Protein AF-A0A2X2JUN4-F1 (afdb_monomer_lite)

Structure (mmCIF, N/CA/C/O backbone):
data_AF-A0A2X2JUN4-F1
#
_entry.id   AF-A0A2X2JUN4-F1
#
loop_
_atom_site.group_PDB
_atom_site.id
_atom_site.type_symbol
_atom_site.label_atom_id
_atom_site.label_alt_id
_atom_site.label_comp_id
_atom_site.label_asym_id
_atom_site.label_entity_id
_atom_site.label_seq_id
_atom_site.pdbx_PDB_ins_code
_atom_site.Cartn_x
_atom_site.Cartn_y
_atom_site.Cartn_z
_atom_site.occupancy
_atom_site.B_iso_or_equiv
_atom_site.auth_seq_id
_atom_site.auth_comp_id
_atom_site.auth_asym_id
_atom_site.auth_atom_id
_atom_site.pdbx_PDB_model_num
ATOM 1 N N . MET A 1 1 ? 1.777 14.430 14.401 1.00 67.44 1 MET A N 1
ATOM 2 C CA . MET A 1 1 ? 1.088 15.054 13.250 1.00 67.44 1 MET A CA 1
ATOM 3 C C . MET A 1 1 ? 1.905 14.994 11.966 1.00 67.44 1 MET A C 1
ATOM 5 O O . MET A 1 1 ? 1.371 14.495 10.990 1.00 67.44 1 MET A O 1
ATOM 9 N N . ILE A 1 2 ? 3.191 15.372 11.950 1.00 86.38 2 ILE A N 1
ATOM 10 C CA . ILE A 1 2 ? 4.003 15.301 10.715 1.00 86.38 2 ILE A CA 1
ATOM 11 C C . ILE A 1 2 ? 4.123 13.879 10.126 1.00 86.38 2 ILE A C 1
ATOM 13 O O . ILE A 1 2 ? 3.873 13.698 8.943 1.00 86.38 2 ILE A O 1
ATOM 17 N N . PHE A 1 3 ? 4.358 12.851 10.955 1.00 85.69 3 PHE A N 1
ATOM 18 C CA . PHE A 1 3 ? 4.406 11.451 10.497 1.00 85.69 3 PHE A CA 1
ATOM 19 C C . PHE A 1 3 ? 3.099 10.968 9.866 1.00 85.69 3 PHE A C 1
ATOM 21 O O . PHE A 1 3 ? 3.129 10.177 8.929 1.00 85.69 3 PHE A O 1
ATOM 28 N N . PHE A 1 4 ? 1.955 11.455 10.356 1.00 84.06 4 PHE A N 1
ATOM 29 C CA . PHE A 1 4 ? 0.654 11.119 9.784 1.00 84.06 4 PHE A CA 1
ATOM 30 C C . PHE A 1 4 ? 0.513 11.722 8.384 1.00 84.06 4 PHE A C 1
ATOM 32 O O . PHE A 1 4 ? 0.125 11.020 7.458 1.00 84.06 4 PHE A O 1
ATOM 39 N N . VAL A 1 5 ? 0.912 12.986 8.215 1.00 82.56 5 VAL A N 1
ATOM 40 C CA . VAL A 1 5 ? 0.877 13.677 6.919 1.00 82.56 5 VAL A CA 1
ATOM 41 C C . VAL A 1 5 ? 1.828 13.022 5.915 1.00 82.56 5 VAL A C 1
ATOM 43 O O . VAL A 1 5 ? 1.408 12.718 4.807 1.00 82.56 5 VAL A O 1
ATOM 46 N N . THR A 1 6 ? 3.072 12.718 6.296 1.00 90.00 6 THR A N 1
ATOM 47 C CA . THR A 1 6 ? 4.040 12.055 5.400 1.00 90.00 6 THR A CA 1
ATOM 48 C C . THR A 1 6 ? 3.609 10.630 5.026 1.00 90.00 6 THR A C 1
ATOM 50 O O . THR A 1 6 ? 3.784 10.206 3.882 1.00 90.00 6 THR A O 1
ATOM 53 N N . SER A 1 7 ? 2.996 9.896 5.964 1.00 88.00 7 SER A N 1
ATOM 54 C CA . SER A 1 7 ? 2.454 8.556 5.690 1.00 88.00 7 SER A CA 1
ATOM 55 C C . SER A 1 7 ? 1.241 8.619 4.760 1.00 88.00 7 SER A C 1
ATOM 57 O O . SER A 1 7 ? 1.133 7.819 3.833 1.00 88.00 7 SER A O 1
ATOM 59 N N . ALA A 1 8 ? 0.347 9.590 4.970 1.00 85.38 8 ALA A N 1
ATOM 60 C CA . ALA A 1 8 ? -0.811 9.815 4.110 1.00 85.38 8 ALA A CA 1
ATOM 61 C C . ALA A 1 8 ? -0.401 10.248 2.690 1.00 85.38 8 ALA A C 1
ATOM 63 O O . ALA A 1 8 ? -0.971 9.760 1.712 1.00 85.38 8 ALA A O 1
ATOM 64 N N . ASP A 1 9 ? 0.617 11.101 2.560 1.00 84.12 9 ASP A N 1
ATOM 65 C CA . ASP A 1 9 ? 1.175 11.505 1.263 1.00 84.12 9 ASP A CA 1
ATOM 66 C C . ASP A 1 9 ? 1.756 10.299 0.505 1.00 84.12 9 ASP A C 1
ATOM 68 O O . ASP A 1 9 ? 1.400 10.046 -0.646 1.00 84.12 9 ASP A O 1
ATOM 72 N N . SER A 1 10 ? 2.527 9.450 1.191 1.00 87.06 10 SER A N 1
ATOM 73 C CA . SER A 1 10 ? 3.063 8.209 0.609 1.00 87.06 10 SER A CA 1
ATOM 74 C C . SER A 1 10 ? 1.951 7.249 0.160 1.00 87.06 10 SER A C 1
ATOM 76 O O . SER A 1 10 ? 2.017 6.682 -0.931 1.00 87.06 10 SER A O 1
ATOM 78 N N . ALA A 1 11 ? 0.894 7.089 0.965 1.00 83.62 11 ALA A N 1
ATOM 79 C CA . ALA A 1 11 ? -0.233 6.214 0.641 1.00 83.62 11 ALA A CA 1
ATOM 80 C C . ALA A 1 11 ? -1.029 6.710 -0.578 1.00 83.62 11 ALA A C 1
ATOM 82 O O . ALA A 1 11 ? -1.335 5.934 -1.485 1.00 83.62 11 ALA A O 1
ATOM 83 N N . THR A 1 12 ? -1.330 8.010 -0.635 1.00 83.00 12 THR A N 1
ATOM 84 C CA . THR A 1 12 ? -2.034 8.611 -1.779 1.00 83.00 12 THR A CA 1
ATOM 85 C C . THR A 1 12 ? -1.188 8.595 -3.050 1.00 83.00 12 THR A C 1
ATOM 87 O O . THR A 1 12 ? -1.734 8.415 -4.139 1.00 83.00 12 THR A O 1
ATOM 90 N N . TYR A 1 13 ? 0.139 8.699 -2.934 1.00 82.19 13 TYR A N 1
ATOM 91 C CA . TYR A 1 13 ? 1.050 8.541 -4.064 1.00 82.19 13 TYR A CA 1
ATOM 92 C C . TYR A 1 13 ? 1.012 7.123 -4.647 1.00 82.19 13 TYR A C 1
ATOM 94 O O . TYR A 1 13 ? 0.823 6.969 -5.855 1.00 82.19 13 TYR A O 1
ATOM 102 N N . VAL A 1 14 ? 1.106 6.088 -3.803 1.00 82.56 14 VAL A N 1
ATOM 103 C CA . VAL A 1 14 ? 1.022 4.683 -4.243 1.00 82.56 14 VAL A CA 1
ATOM 104 C C . VAL A 1 14 ? -0.333 4.384 -4.888 1.00 82.56 14 VAL A C 1
ATOM 106 O O . VAL A 1 14 ? -0.380 3.826 -5.983 1.00 82.56 14 VAL A O 1
ATOM 109 N N . LEU A 1 15 ? -1.438 4.814 -4.271 1.00 81.50 15 LEU A N 1
ATOM 110 C CA . LEU A 1 15 ? -2.784 4.667 -4.843 1.00 81.50 15 LEU A CA 1
ATOM 111 C C . LEU A 1 15 ? -2.935 5.414 -6.176 1.00 81.50 15 LEU A C 1
ATOM 113 O O . LEU A 1 15 ? -3.578 4.919 -7.104 1.00 81.50 15 LEU A O 1
ATOM 117 N N . GLY A 1 16 ? -2.315 6.591 -6.291 1.00 79.62 16 GLY A N 1
ATOM 118 C CA . GLY A 1 16 ? -2.274 7.371 -7.522 1.00 79.62 16 GLY A CA 1
ATOM 119 C C . GLY A 1 16 ? -1.551 6.650 -8.658 1.00 79.62 16 GLY A C 1
ATOM 120 O O . GLY A 1 16 ? -2.067 6.621 -9.777 1.00 79.62 16 GLY A O 1
ATOM 121 N N . MET A 1 17 ? -0.406 6.026 -8.368 1.00 81.25 17 MET A N 1
ATOM 122 C CA . MET A 1 17 ? 0.336 5.214 -9.341 1.00 81.25 17 MET A CA 1
ATOM 123 C C . MET A 1 17 ? -0.461 3.980 -9.774 1.00 81.25 17 MET A C 1
ATOM 125 O O . MET A 1 17 ? -0.583 3.723 -10.970 1.00 81.25 17 MET A O 1
ATOM 129 N N . LEU A 1 18 ? -1.064 3.253 -8.825 1.00 80.69 18 LEU A N 1
ATOM 130 C CA . LEU A 1 18 ? -1.882 2.071 -9.127 1.00 80.69 18 LEU A CA 1
ATOM 131 C C . LEU A 1 18 ? -3.096 2.419 -10.003 1.00 80.69 18 LEU A C 1
ATOM 133 O O . LEU A 1 18 ? -3.415 1.683 -10.932 1.00 80.69 18 LEU A O 1
ATOM 137 N N . SER A 1 19 ? -3.734 3.567 -9.759 1.00 78.94 19 SER A N 1
ATOM 138 C CA . SER A 1 19 ? -4.877 4.050 -10.549 1.00 78.94 19 SER A CA 1
ATOM 139 C C . SER A 1 19 ? -4.475 4.602 -11.930 1.00 78.94 19 SER A C 1
ATOM 141 O O . SER A 1 19 ? -5.287 4.647 -12.850 1.00 78.94 19 SER A O 1
ATOM 143 N N . SER A 1 20 ? -3.203 4.975 -12.113 1.00 77.56 20 SER A N 1
ATOM 144 C CA . SER A 1 20 ? -2.668 5.515 -13.374 1.00 77.56 20 SER A CA 1
ATOM 145 C C . SER A 1 20 ? -1.923 4.463 -14.209 1.00 77.56 20 SER A C 1
ATOM 147 O O . SER A 1 20 ? -1.030 4.810 -14.973 1.00 77.56 20 SER A O 1
ATOM 149 N N . SER A 1 21 ? -2.260 3.174 -14.069 1.00 69.94 21 SER A N 1
ATOM 150 C CA . SER A 1 21 ? -1.594 2.057 -14.775 1.00 69.94 21 SER A CA 1
ATOM 151 C C . SER A 1 21 ? -0.075 1.966 -14.540 1.00 69.94 21 SER A C 1
ATOM 153 O O . SER A 1 21 ? 0.659 1.494 -15.404 1.00 69.94 21 SER A O 1
ATOM 155 N N . GLY A 1 22 ? 0.409 2.404 -13.374 1.00 64.94 22 GLY A N 1
ATOM 156 C CA . GLY A 1 22 ? 1.833 2.377 -13.028 1.00 64.94 22 GLY A CA 1
ATOM 157 C C . GLY A 1 22 ? 2.628 3.612 -13.463 1.00 64.94 22 GLY A C 1
ATOM 158 O O . GLY A 1 22 ? 3.856 3.581 -13.408 1.00 64.94 22 GLY A O 1
ATOM 159 N N . ASP A 1 23 ? 1.966 4.697 -13.878 1.00 68.06 23 ASP A N 1
ATOM 160 C CA . ASP A 1 23 ? 2.645 5.959 -14.182 1.00 68.06 23 ASP A CA 1
ATOM 161 C C . ASP A 1 23 ? 3.256 6.575 -12.910 1.00 68.06 23 ASP A C 1
ATOM 163 O O . ASP A 1 23 ? 2.547 6.868 -11.944 1.00 68.06 23 ASP A O 1
ATOM 167 N N . ILE A 1 24 ? 4.578 6.776 -12.927 1.00 61.06 24 ILE A N 1
ATOM 168 C CA . ILE A 1 24 ? 5.381 7.370 -11.846 1.00 61.06 24 ILE A CA 1
ATOM 169 C C . ILE A 1 24 ? 5.070 8.858 -11.605 1.00 61.06 24 ILE A C 1
ATOM 171 O O . ILE A 1 24 ? 5.392 9.387 -10.536 1.00 61.06 24 ILE A O 1
ATOM 175 N N . ASN A 1 25 ? 4.409 9.524 -12.561 1.00 60.66 25 ASN A N 1
ATOM 176 C CA . ASN A 1 25 ? 3.874 10.881 -12.454 1.00 60.66 25 ASN A CA 1
ATOM 177 C C . ASN A 1 25 ? 2.341 10.871 -12.594 1.00 60.66 25 ASN A C 1
ATOM 179 O O . ASN A 1 25 ? 1.789 11.389 -13.570 1.00 60.66 25 ASN A O 1
ATOM 183 N N . PRO A 1 26 ? 1.608 10.319 -11.607 1.00 60.69 26 PRO A N 1
ATOM 184 C CA . PRO A 1 26 ? 0.157 10.304 -11.673 1.00 60.69 26 PRO A CA 1
ATOM 185 C C . PRO A 1 26 ? -0.368 11.746 -11.677 1.00 60.69 26 PRO A C 1
ATOM 187 O O . PRO A 1 26 ? 0.022 12.565 -10.836 1.00 60.69 26 PRO A O 1
ATOM 190 N N . LYS A 1 27 ? -1.261 12.060 -12.627 1.00 60.75 27 LYS A N 1
ATOM 191 C CA . LYS A 1 27 ? -1.896 13.383 -12.768 1.00 60.75 27 LYS A CA 1
ATOM 192 C C . LYS A 1 27 ? -2.424 13.848 -11.409 1.00 60.75 27 LYS A C 1
ATOM 194 O O . LYS A 1 27 ? -3.126 13.093 -10.736 1.00 60.75 27 LYS A O 1
ATOM 199 N N . SER A 1 28 ? -2.151 15.100 -11.027 1.00 63.28 28 SER A N 1
ATOM 200 C CA . SER A 1 28 ? -2.535 15.672 -9.720 1.00 63.28 28 SER A CA 1
ATOM 201 C C . SER A 1 28 ? -4.012 15.461 -9.357 1.00 63.28 28 SER A C 1
ATOM 203 O O . SER A 1 28 ? -4.346 15.343 -8.183 1.00 63.28 28 SER A O 1
ATOM 205 N N . PHE A 1 29 ? -4.886 15.333 -10.359 1.00 65.12 29 PHE A N 1
ATOM 206 C CA . PHE A 1 29 ? -6.305 15.021 -10.190 1.00 65.12 29 PHE A CA 1
ATOM 207 C C . PHE A 1 29 ? -6.569 13.685 -9.469 1.00 65.12 29 PHE A C 1
ATOM 209 O O . PHE A 1 29 ? -7.461 13.613 -8.629 1.00 65.12 29 PHE A O 1
ATOM 216 N N . VAL A 1 30 ? -5.757 12.653 -9.724 1.00 69.31 30 VAL A N 1
ATOM 217 C CA . VAL A 1 30 ? -5.890 11.330 -9.087 1.00 69.31 30 VAL A CA 1
ATOM 218 C C . VAL A 1 30 ? -5.506 11.398 -7.605 1.00 69.31 30 VAL A C 1
ATOM 220 O O . VAL A 1 30 ? -6.152 10.788 -6.757 1.00 69.31 30 VAL A O 1
ATOM 223 N N . LYS A 1 31 ? -4.485 12.190 -7.258 1.00 68.56 31 LYS A N 1
ATOM 224 C CA . LYS A 1 31 ? -4.092 12.406 -5.854 1.00 68.56 31 LYS A CA 1
ATOM 225 C C . LYS A 1 31 ? -5.199 13.122 -5.074 1.00 68.56 31 LYS A C 1
ATOM 227 O O . LYS A 1 31 ? -5.535 12.719 -3.963 1.00 68.56 31 LYS A O 1
ATOM 232 N N . VAL A 1 32 ? -5.806 14.145 -5.682 1.00 74.75 32 VAL A N 1
ATOM 233 C CA . VAL A 1 32 ? -6.901 14.917 -5.074 1.00 74.75 32 VAL A CA 1
ATOM 234 C C . VAL A 1 32 ? -8.159 14.063 -4.896 1.00 74.75 32 VAL A C 1
ATOM 236 O O . VAL A 1 32 ? -8.767 14.119 -3.829 1.00 74.75 32 VAL A O 1
ATOM 239 N N . SER A 1 33 ? -8.526 13.220 -5.871 1.00 78.81 33 SER A N 1
ATOM 240 C CA . SER A 1 33 ? -9.688 12.331 -5.730 1.00 78.81 33 SER A CA 1
ATOM 241 C C . SER A 1 33 ? -9.530 11.355 -4.562 1.00 78.81 33 SER A C 1
ATOM 243 O O . SER A 1 33 ? -10.460 11.184 -3.777 1.00 78.81 33 SER A O 1
ATOM 245 N N . TRP A 1 34 ? -8.340 10.770 -4.386 1.00 80.94 34 TRP A N 1
ATOM 246 C CA . TRP A 1 34 ? -8.061 9.895 -3.243 1.00 80.94 34 TRP A CA 1
ATOM 247 C C . TRP A 1 34 ? -8.074 10.647 -1.908 1.00 80.94 34 TRP A C 1
ATOM 249 O O . TRP A 1 34 ? -8.609 10.132 -0.928 1.00 80.94 34 TRP A O 1
ATOM 259 N N . GLY A 1 35 ? -7.566 11.883 -1.869 1.00 81.00 35 GLY A N 1
ATOM 260 C CA . GLY A 1 35 ? -7.658 12.741 -0.684 1.00 81.00 35 GLY A CA 1
ATOM 261 C C . GLY A 1 35 ? -9.105 13.033 -0.264 1.00 81.00 35 GLY A C 1
ATOM 262 O O . GLY A 1 35 ? -9.437 12.928 0.916 1.00 81.00 35 GLY A O 1
ATOM 263 N N . ILE A 1 36 ? -9.986 13.324 -1.229 1.00 85.69 36 ILE A N 1
ATOM 264 C CA . ILE A 1 36 ? -11.420 13.558 -0.980 1.00 85.69 36 ILE A CA 1
ATOM 265 C C . ILE A 1 36 ? -12.097 12.294 -0.438 1.00 85.69 36 ILE A C 1
ATOM 267 O O . ILE A 1 36 ? -12.864 12.372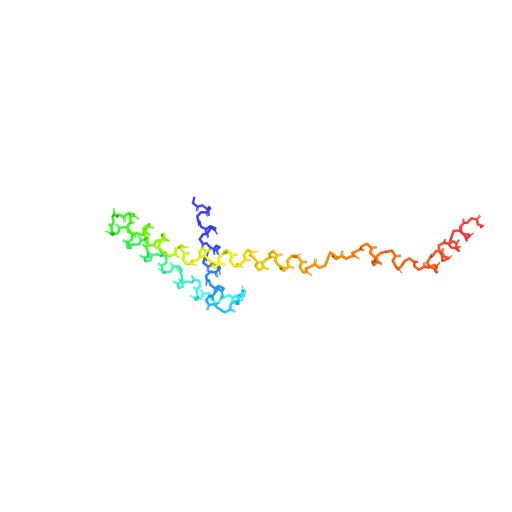 0.522 1.00 85.69 36 ILE A O 1
ATOM 271 N N . ILE A 1 37 ? -11.783 11.124 -1.005 1.00 85.44 37 ILE A N 1
ATOM 272 C CA . ILE A 1 37 ? -12.309 9.837 -0.527 1.00 85.44 37 ILE A CA 1
ATOM 273 C C . ILE A 1 37 ? -11.906 9.604 0.937 1.00 85.44 37 ILE A C 1
ATOM 275 O O . ILE A 1 37 ? -12.757 9.266 1.757 1.00 85.44 37 ILE A O 1
ATOM 27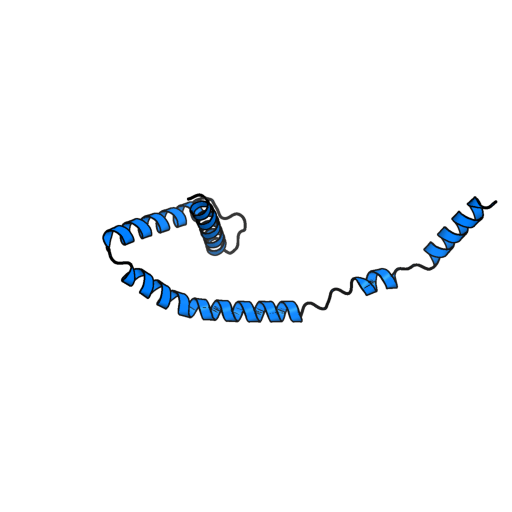9 N N . MET A 1 38 ? -10.644 9.851 1.303 1.00 85.50 38 MET A N 1
ATOM 280 C CA . MET A 1 38 ? -10.172 9.698 2.688 1.00 85.50 38 MET A CA 1
ATOM 281 C C . MET A 1 38 ? -10.873 10.662 3.661 1.00 85.50 38 MET A C 1
ATOM 283 O O . MET A 1 38 ? -11.224 10.264 4.773 1.00 85.50 38 MET A O 1
ATOM 287 N N . ALA A 1 39 ? -11.132 11.906 3.244 1.00 86.44 39 ALA A N 1
ATOM 288 C CA . ALA A 1 39 ? -11.888 12.873 4.044 1.00 86.44 39 ALA A CA 1
ATOM 289 C C . ALA A 1 39 ? -13.349 12.432 4.259 1.00 86.44 39 ALA A C 1
ATOM 291 O O . ALA A 1 39 ? -13.862 12.516 5.374 1.00 86.44 39 ALA A O 1
ATOM 292 N N . LEU A 1 40 ? -13.999 11.896 3.220 1.00 88.06 40 LEU A N 1
ATOM 293 C CA . LEU A 1 40 ? -15.340 11.309 3.316 1.00 88.06 40 LEU A CA 1
ATOM 294 C C . LEU A 1 40 ? -15.376 10.128 4.291 1.00 88.06 40 LEU A C 1
ATOM 296 O O . LEU A 1 40 ? -16.258 10.073 5.147 1.00 88.06 40 LEU A O 1
ATOM 300 N N . PHE A 1 41 ? -14.396 9.224 4.218 1.00 84.38 41 PHE A N 1
ATOM 301 C CA . PHE A 1 41 ? -14.274 8.112 5.165 1.00 84.38 41 PHE A CA 1
ATOM 302 C C . PHE A 1 41 ? -14.162 8.595 6.616 1.00 84.38 41 PHE A C 1
ATOM 304 O O . PHE A 1 41 ? -14.816 8.033 7.494 1.00 84.38 41 PHE A O 1
ATOM 311 N N . ALA A 1 42 ? -13.395 9.659 6.875 1.00 84.56 42 ALA A N 1
ATOM 312 C CA . ALA A 1 42 ? -13.278 10.239 8.212 1.00 84.56 42 ALA A CA 1
ATOM 313 C C . ALA A 1 42 ? -14.619 10.795 8.728 1.00 84.56 42 ALA A C 1
ATOM 315 O O . ALA A 1 42 ? -14.983 10.549 9.877 1.00 84.56 42 ALA A O 1
ATOM 316 N N . ILE A 1 43 ? -15.385 11.491 7.880 1.00 86.81 43 ILE A N 1
ATOM 317 C CA . ILE A 1 43 ? -16.711 12.025 8.237 1.00 86.81 43 ILE A CA 1
ATOM 318 C C . ILE A 1 43 ? -17.685 10.888 8.569 1.00 86.81 43 ILE A C 1
ATOM 320 O O . ILE A 1 43 ? -18.364 10.934 9.596 1.00 86.81 43 ILE A O 1
ATOM 324 N N . ILE A 1 44 ? -17.726 9.847 7.732 1.00 85.50 44 ILE A N 1
ATOM 325 C CA . ILE A 1 44 ? -18.570 8.665 7.956 1.00 85.50 44 ILE A CA 1
ATOM 326 C C . ILE A 1 44 ? -18.192 7.995 9.281 1.00 85.50 44 ILE A C 1
ATOM 328 O O . ILE A 1 44 ? -19.066 7.635 10.065 1.00 85.50 44 ILE A O 1
ATOM 332 N N . MET A 1 45 ? -16.897 7.882 9.574 1.00 82.38 45 MET A N 1
ATOM 333 C CA . MET A 1 45 ? -16.415 7.282 10.815 1.00 82.38 45 MET A CA 1
ATOM 334 C C . MET A 1 45 ? -16.864 8.070 12.052 1.00 82.38 45 MET A C 1
ATOM 336 O O . MET A 1 45 ? -17.363 7.462 13.000 1.00 82.38 45 MET A O 1
ATOM 340 N N . ILE A 1 46 ? -16.766 9.406 12.020 1.00 85.25 46 ILE A N 1
ATOM 341 C CA . ILE A 1 46 ? -17.272 10.281 13.093 1.00 85.25 46 ILE A CA 1
ATOM 342 C C . ILE A 1 46 ? -18.779 10.078 13.285 1.00 85.25 46 ILE A C 1
ATOM 344 O O . ILE A 1 46 ? -19.243 9.992 14.419 1.00 85.25 46 ILE A O 1
ATOM 348 N N . TYR A 1 47 ? -19.535 9.953 12.191 1.00 84.19 47 TYR A N 1
ATOM 349 C CA . TYR A 1 47 ? -20.982 9.750 12.242 1.00 84.19 47 TYR A CA 1
ATOM 350 C C . TYR A 1 47 ? -21.378 8.383 12.819 1.00 84.19 47 TYR A C 1
ATOM 352 O O . TYR A 1 47 ? -22.310 8.288 13.611 1.00 84.19 47 TYR A O 1
ATOM 360 N N . THR A 1 48 ? -20.667 7.315 12.447 1.00 81.44 48 THR A N 1
ATOM 361 C CA . THR A 1 48 ? -21.005 5.947 12.879 1.00 81.44 48 THR A CA 1
ATOM 362 C C . THR A 1 48 ? -20.714 5.665 14.353 1.00 81.44 48 THR A C 1
ATOM 364 O O . THR A 1 48 ? -21.241 4.692 14.883 1.00 81.44 48 THR A O 1
ATOM 367 N N . GLY A 1 49 ? -19.881 6.471 15.025 1.00 73.25 49 GLY A N 1
ATOM 368 C CA . GLY A 1 49 ? -19.622 6.370 16.470 1.00 73.25 49 GLY A CA 1
ATOM 369 C C . GLY A 1 49 ? -19.011 5.043 16.956 1.00 73.25 49 GLY A C 1
ATOM 370 O O . GLY A 1 49 ? -18.776 4.885 18.151 1.00 73.25 49 GLY A O 1
ATOM 371 N N . GLY A 1 50 ? -18.738 4.091 16.055 1.00 73.25 50 GLY A N 1
ATOM 372 C CA . GLY A 1 50 ? -18.283 2.739 16.367 1.00 73.25 50 GLY A CA 1
ATOM 373 C C . GLY A 1 50 ? -17.200 2.270 15.399 1.00 73.25 50 GLY A C 1
ATOM 374 O O . GLY A 1 50 ? -17.442 2.042 14.217 1.00 73.25 50 GLY A O 1
ATOM 375 N N . THR A 1 51 ? -15.991 2.069 15.918 1.00 78.44 51 THR A N 1
ATOM 376 C CA . THR A 1 51 ? -14.817 1.619 15.148 1.00 78.44 51 THR A CA 1
ATOM 377 C C . THR A 1 51 ? -14.901 0.157 14.703 1.00 78.44 51 THR A C 1
ATOM 379 O O . THR A 1 51 ? -14.183 -0.253 13.791 1.00 78.44 51 THR A O 1
ATOM 382 N N . GLN A 1 52 ? -15.800 -0.624 15.307 1.00 83.56 52 GLN A N 1
ATOM 383 C CA . GLN A 1 52 ? -15.922 -2.063 15.065 1.00 83.56 52 GLN A CA 1
ATOM 384 C C . GLN A 1 52 ? -16.347 -2.392 13.628 1.00 83.56 52 GLN A C 1
ATOM 386 O O . GLN A 1 52 ? -15.817 -3.331 13.038 1.00 83.56 52 GLN A O 1
ATOM 391 N N . ALA A 1 53 ? -17.258 -1.612 13.035 1.00 82.38 53 ALA A N 1
ATOM 392 C CA . ALA A 1 53 ? -17.749 -1.874 11.681 1.00 82.38 53 ALA A CA 1
ATOM 393 C C . ALA A 1 53 ? -16.636 -1.730 10.628 1.00 82.38 53 ALA A C 1
ATOM 395 O O . ALA A 1 53 ? -16.441 -2.618 9.797 1.00 82.38 53 ALA A O 1
ATOM 396 N N . ILE A 1 54 ? -15.856 -0.645 10.705 1.00 84.81 54 ILE A N 1
ATOM 397 C CA . ILE A 1 54 ? -14.716 -0.408 9.807 1.00 84.81 54 ILE A CA 1
ATOM 398 C C . ILE A 1 54 ? -13.605 -1.428 10.070 1.00 84.81 54 ILE A C 1
ATOM 400 O O . ILE A 1 54 ? -13.020 -1.939 9.121 1.00 84.81 54 ILE A O 1
ATOM 404 N N . GLN A 1 55 ? -13.338 -1.782 11.330 1.00 86.81 55 GLN A N 1
ATOM 405 C CA . GLN A 1 55 ? -12.329 -2.789 11.657 1.00 86.81 55 GLN A CA 1
ATOM 406 C C . GLN A 1 55 ? -12.676 -4.163 11.070 1.00 86.81 55 GLN A C 1
ATOM 408 O O . GLN A 1 55 ? -11.814 -4.808 10.478 1.00 86.81 55 GLN A O 1
ATOM 413 N N . ASN A 1 56 ? -13.935 -4.595 11.181 1.00 90.25 56 ASN A N 1
ATOM 414 C CA . ASN A 1 56 ? -14.371 -5.867 10.613 1.00 90.25 56 ASN A CA 1
ATOM 415 C C . ASN A 1 56 ? -14.279 -5.863 9.078 1.00 90.25 56 ASN A C 1
ATOM 417 O O . ASN A 1 56 ? -13.801 -6.825 8.480 1.00 90.25 56 ASN A O 1
ATOM 421 N N . LEU A 1 57 ? -14.655 -4.749 8.439 1.00 89.69 57 LEU A N 1
ATOM 422 C CA . LEU A 1 57 ? -14.492 -4.569 6.996 1.00 89.69 57 LEU A CA 1
ATOM 423 C C . LEU A 1 57 ? -13.017 -4.647 6.573 1.00 89.69 57 LEU A C 1
ATOM 425 O O . LEU A 1 57 ? -12.701 -5.311 5.589 1.00 89.69 57 LEU A O 1
ATOM 429 N N . LEU A 1 58 ? -12.115 -4.012 7.328 1.00 90.94 58 LEU A N 1
ATOM 430 C CA . LEU A 1 58 ? -10.675 -4.064 7.076 1.00 90.94 58 LEU A CA 1
ATOM 431 C C . LEU A 1 58 ? -10.126 -5.488 7.192 1.00 90.94 58 LEU A C 1
ATOM 433 O O . LEU A 1 58 ? -9.318 -5.876 6.356 1.00 90.94 58 LEU A O 1
ATOM 437 N N . ILE A 1 59 ? -10.574 -6.281 8.172 1.00 93.31 59 ILE A N 1
ATOM 438 C CA . ILE A 1 59 ? -10.166 -7.690 8.308 1.00 93.31 59 ILE A CA 1
ATOM 439 C C . ILE A 1 59 ? -10.608 -8.490 7.079 1.00 93.31 59 ILE A C 1
ATOM 441 O O . ILE A 1 59 ? -9.795 -9.185 6.470 1.00 93.31 59 ILE A O 1
ATOM 445 N N . ILE A 1 60 ? -11.874 -8.350 6.672 1.00 94.81 60 ILE A N 1
ATOM 446 C CA . ILE A 1 60 ? -12.423 -9.053 5.505 1.00 94.81 60 ILE A CA 1
ATOM 447 C C . ILE A 1 60 ? -11.691 -8.636 4.220 1.00 94.81 60 ILE A C 1
ATOM 449 O O . ILE A 1 60 ? -11.377 -9.493 3.399 1.00 94.81 60 ILE A O 1
ATOM 453 N N . ALA A 1 61 ? -11.371 -7.349 4.055 1.00 92.50 61 ALA A N 1
ATOM 454 C CA . ALA A 1 61 ? -10.621 -6.835 2.908 1.00 92.50 61 ALA A CA 1
ATOM 455 C C . ALA A 1 61 ? -9.134 -7.241 2.924 1.00 92.50 61 ALA A C 1
ATOM 457 O O . ALA A 1 61 ? -8.540 -7.464 1.868 1.00 92.50 61 ALA A O 1
ATOM 458 N N . ALA A 1 62 ? -8.525 -7.370 4.107 1.00 93.31 62 ALA A N 1
ATOM 459 C CA . ALA A 1 62 ? -7.128 -7.770 4.258 1.00 93.31 62 ALA A CA 1
ATOM 460 C C . ALA A 1 62 ? -6.894 -9.244 3.904 1.00 93.31 62 ALA A C 1
ATOM 462 O O . ALA A 1 62 ? -5.820 -9.583 3.410 1.00 93.31 62 ALA A O 1
ATOM 463 N N . LEU A 1 63 ? -7.885 -10.120 4.105 1.00 95.25 63 LEU A N 1
ATOM 464 C CA . LEU A 1 63 ? -7.772 -11.547 3.789 1.00 95.25 63 LEU A CA 1
ATOM 465 C C . LEU A 1 63 ? -7.388 -11.827 2.322 1.00 95.25 63 LEU A C 1
ATOM 467 O O . LEU A 1 63 ? -6.339 -12.440 2.109 1.00 95.25 63 LEU A O 1
ATOM 471 N N . PRO A 1 64 ? -8.133 -11.378 1.294 1.00 94.38 64 PRO A N 1
ATOM 472 C CA . PRO A 1 64 ? -7.741 -11.610 -0.097 1.00 94.38 64 PRO A CA 1
ATOM 473 C C . PRO A 1 64 ? -6.429 -10.900 -0.454 1.00 94.38 64 PRO A C 1
ATOM 475 O O . PRO A 1 64 ? -5.618 -11.443 -1.202 1.00 94.38 64 PRO A O 1
ATOM 478 N N . PHE A 1 65 ? -6.172 -9.721 0.122 1.00 92.88 65 PHE A N 1
ATOM 479 C CA . PHE A 1 65 ? -4.923 -8.995 -0.106 1.00 92.88 65 PHE A CA 1
ATOM 480 C C . PHE A 1 65 ? -3.701 -9.742 0.453 1.00 92.88 65 PHE A C 1
ATOM 482 O O . PHE A 1 65 ? -2.633 -9.727 -0.157 1.00 92.88 65 PHE A O 1
ATOM 489 N N . SER A 1 66 ? -3.857 -10.469 1.564 1.00 95.81 66 SER A N 1
ATOM 490 C CA . SER A 1 66 ? -2.780 -11.279 2.146 1.00 95.81 66 SER A CA 1
ATOM 491 C C . SER A 1 66 ? -2.292 -12.377 1.193 1.00 95.81 66 SER A C 1
ATOM 493 O O . SER A 1 66 ? -1.088 -12.605 1.087 1.00 95.81 66 SER A O 1
ATOM 495 N N . VAL A 1 67 ? -3.200 -12.988 0.423 1.00 96.31 67 VAL A N 1
ATOM 496 C CA . VAL A 1 67 ? -2.861 -13.991 -0.600 1.00 96.31 67 VAL A CA 1
ATOM 497 C C . VAL A 1 67 ? -1.996 -13.369 -1.700 1.00 96.31 67 VAL A C 1
ATOM 499 O O . VAL A 1 67 ? -0.998 -13.962 -2.111 1.00 96.31 67 VAL A O 1
ATOM 502 N N . VAL A 1 68 ? -2.329 -12.148 -2.133 1.00 95.25 68 VAL A N 1
ATOM 503 C CA . VAL A 1 68 ? -1.542 -11.398 -3.125 1.00 95.25 68 VAL A CA 1
ATOM 504 C C . VAL A 1 68 ? -0.141 -11.094 -2.594 1.00 95.25 68 VAL A C 1
ATOM 506 O O . VAL A 1 68 ? 0.836 -11.304 -3.309 1.00 95.25 68 VAL A O 1
ATOM 509 N N . ILE A 1 69 ? -0.014 -10.669 -1.332 1.00 95.06 69 ILE A N 1
ATOM 510 C CA . ILE A 1 69 ? 1.293 -10.404 -0.711 1.00 95.06 69 ILE A CA 1
ATOM 511 C C . ILE A 1 69 ? 2.152 -11.674 -0.671 1.00 95.06 69 ILE A C 1
ATOM 513 O O . ILE A 1 69 ? 3.330 -11.620 -1.019 1.00 95.06 69 ILE A O 1
ATOM 517 N N . ILE A 1 70 ? 1.584 -12.822 -0.293 1.00 96.62 70 ILE A N 1
ATOM 518 C CA . ILE A 1 70 ? 2.316 -14.100 -0.275 1.00 96.62 70 ILE A CA 1
ATOM 519 C C . ILE A 1 70 ? 2.822 -14.448 -1.682 1.00 96.62 70 ILE A C 1
ATOM 521 O O . ILE A 1 70 ? 3.992 -14.798 -1.849 1.00 96.62 70 ILE A O 1
ATOM 525 N N . ALA A 1 71 ? 1.979 -14.283 -2.705 1.00 96.06 71 ALA A N 1
ATOM 526 C CA . ALA A 1 71 ? 2.376 -14.494 -4.094 1.00 96.06 71 ALA A CA 1
ATOM 527 C C . ALA A 1 71 ? 3.490 -13.526 -4.537 1.00 96.06 71 ALA A C 1
ATOM 529 O O . ALA A 1 71 ? 4.435 -13.943 -5.208 1.00 96.06 71 ALA A O 1
ATOM 530 N N . MET A 1 72 ? 3.429 -12.255 -4.124 1.00 95.19 72 MET A N 1
ATOM 531 C CA . MET A 1 72 ? 4.489 -11.276 -4.387 1.00 95.19 72 MET A CA 1
ATOM 532 C C . MET A 1 72 ? 5.809 -11.665 -3.718 1.00 95.19 72 MET A C 1
ATOM 534 O O . MET A 1 72 ? 6.854 -11.576 -4.358 1.00 95.19 72 MET A O 1
ATOM 538 N N . ILE A 1 73 ? 5.776 -12.139 -2.469 1.00 96.06 73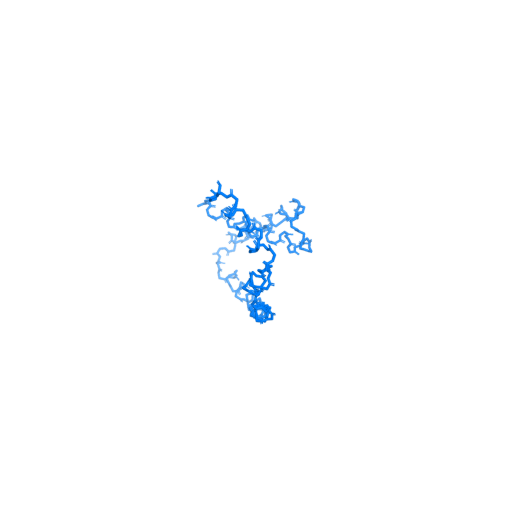 ILE A N 1
ATOM 539 C CA . ILE A 1 73 ? 6.971 -12.621 -1.761 1.00 96.06 73 ILE A CA 1
ATOM 540 C C . ILE A 1 73 ? 7.586 -13.804 -2.515 1.00 96.06 73 ILE A C 1
ATOM 542 O O . ILE A 1 73 ? 8.792 -13.812 -2.755 1.00 96.06 73 ILE A O 1
ATOM 546 N N . TRP A 1 74 ? 6.779 -14.776 -2.950 1.00 95.69 74 TRP A N 1
ATOM 547 C CA . TRP A 1 74 ? 7.270 -15.891 -3.763 1.00 95.69 74 TRP A CA 1
ATOM 548 C C . TRP A 1 74 ? 7.861 -15.437 -5.098 1.00 95.69 74 TRP A C 1
ATOM 550 O O . TRP A 1 74 ? 8.936 -15.905 -5.472 1.00 95.69 74 TRP A O 1
ATOM 560 N N . SER A 1 75 ? 7.212 -14.502 -5.796 1.00 92.94 75 SER A N 1
ATOM 561 C CA . SER A 1 75 ? 7.736 -13.937 -7.044 1.00 92.94 75 SER A CA 1
ATOM 562 C C . SER A 1 75 ? 9.064 -13.215 -6.827 1.00 92.94 75 SER A C 1
ATOM 564 O O . SER A 1 75 ? 9.976 -13.349 -7.640 1.00 92.94 75 SER A O 1
ATOM 566 N N . LEU A 1 76 ? 9.191 -12.474 -5.727 1.00 93.38 76 LEU A N 1
ATOM 567 C CA . LEU A 1 76 ? 10.414 -11.767 -5.371 1.00 93.38 76 LEU A CA 1
ATOM 568 C C . LEU A 1 76 ? 11.549 -12.752 -5.068 1.00 93.38 76 LEU A C 1
ATOM 570 O O . LEU A 1 76 ? 12.630 -12.619 -5.633 1.00 93.38 76 LEU A O 1
ATOM 574 N N . LEU A 1 77 ? 11.301 -13.776 -4.244 1.00 93.69 77 LEU A N 1
ATOM 575 C CA . LEU A 1 77 ? 12.292 -14.811 -3.921 1.00 93.69 77 LEU A CA 1
ATOM 576 C C . LEU A 1 77 ? 12.727 -15.604 -5.156 1.00 93.69 77 LEU A C 1
ATOM 578 O O . LEU A 1 77 ? 13.910 -15.911 -5.307 1.00 93.69 77 LEU A O 1
ATOM 582 N N . LYS A 1 78 ? 11.785 -15.907 -6.055 1.00 89.88 78 LYS A N 1
ATOM 583 C CA . LYS A 1 78 ? 12.080 -16.536 -7.342 1.00 89.88 78 LYS A CA 1
ATOM 584 C C . LYS A 1 78 ? 12.965 -15.633 -8.199 1.00 89.88 78 LYS A C 1
ATOM 586 O O 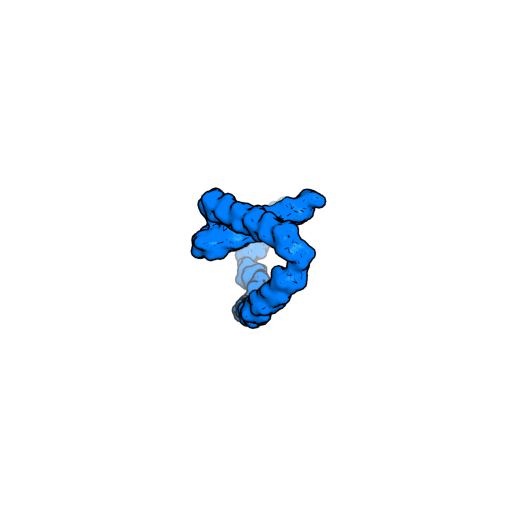. LYS A 1 78 ? 14.008 -16.088 -8.650 1.00 89.88 78 LYS A O 1
ATOM 591 N N . SER A 1 79 ? 12.601 -14.359 -8.357 1.00 90.50 79 SER A N 1
ATOM 592 C CA . SER A 1 79 ? 13.387 -13.384 -9.125 1.00 90.50 79 SER A CA 1
ATOM 593 C C . SER A 1 79 ? 14.800 -13.213 -8.562 1.00 90.50 79 SER A C 1
ATOM 595 O O . SER A 1 79 ? 15.758 -13.185 -9.323 1.00 90.50 79 SER A O 1
ATOM 597 N N . LEU A 1 80 ? 14.939 -13.150 -7.235 1.00 88.06 80 LEU A N 1
ATOM 598 C CA . LEU A 1 80 ? 16.232 -13.083 -6.547 1.00 88.06 80 LEU A CA 1
ATOM 599 C C . LEU A 1 80 ? 17.060 -14.362 -6.734 1.00 88.06 80 LEU A C 1
ATOM 601 O O . LEU A 1 80 ? 18.279 -14.293 -6.823 1.00 88.06 80 LEU A O 1
ATOM 605 N N . SER A 1 81 ? 16.414 -15.530 -6.795 1.00 85.06 81 SER A N 1
ATOM 606 C CA . SER A 1 81 ? 17.098 -16.813 -7.019 1.00 85.06 81 SER A CA 1
ATOM 607 C C . SER A 1 81 ? 17.513 -17.008 -8.483 1.00 85.06 81 SER A C 1
ATOM 609 O O . SER A 1 81 ? 18.524 -17.652 -8.759 1.00 85.06 81 SER A O 1
ATOM 611 N N . GLU A 1 82 ? 16.741 -16.461 -9.425 1.00 82.25 82 GLU A N 1
ATOM 612 C CA . GLU A 1 82 ? 17.062 -16.427 -10.858 1.00 82.25 82 GLU A CA 1
ATOM 613 C C . GLU A 1 82 ? 18.131 -15.379 -11.191 1.00 82.25 82 GLU A C 1
ATOM 615 O O . GLU A 1 82 ? 18.829 -15.498 -12.205 1.00 82.25 82 GLU A O 1
ATOM 620 N N . GLU A 1 83 ? 18.314 -14.383 -10.321 1.00 79.19 83 GLU A N 1
ATOM 621 C CA . GLU A 1 83 ? 19.404 -13.426 -10.414 1.00 79.19 83 GLU A CA 1
ATOM 622 C C . GLU A 1 83 ? 20.736 -14.131 -10.131 1.00 79.19 83 GLU A C 1
ATOM 624 O O . GLU A 1 83 ? 21.231 -14.244 -9.010 1.00 79.19 83 GLU A O 1
ATOM 629 N N . LYS A 1 84 ? 21.327 -14.655 -11.210 1.00 65.19 84 LYS A N 1
ATOM 630 C CA . LYS A 1 84 ? 22.666 -15.243 -11.228 1.00 65.19 84 LYS A CA 1
ATOM 631 C C . LYS A 1 84 ? 23.603 -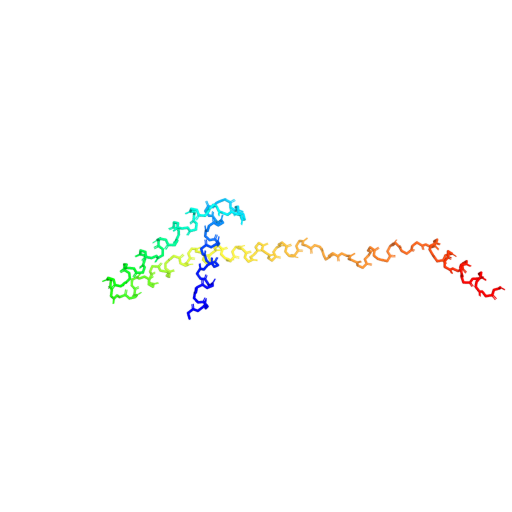14.259 -10.521 1.00 65.19 84 LYS A C 1
ATOM 633 O O . LYS A 1 84 ? 23.655 -13.111 -10.970 1.00 65.19 84 LYS A O 1
ATOM 638 N N . PRO A 1 85 ? 24.351 -14.661 -9.469 1.00 63.38 85 PRO A N 1
ATOM 639 C CA . PRO A 1 85 ? 25.207 -13.741 -8.733 1.00 63.38 85 PRO A CA 1
ATOM 640 C C . PRO A 1 85 ? 26.062 -13.006 -9.750 1.00 63.38 85 PRO A C 1
ATOM 642 O O . PRO A 1 85 ? 26.817 -13.646 -10.496 1.00 63.38 85 PRO A O 1
ATOM 645 N N . ARG A 1 86 ? 25.860 -11.684 -9.859 1.00 62.59 86 ARG A N 1
ATOM 646 C CA . ARG A 1 86 ? 26.583 -10.869 -10.828 1.00 62.59 86 ARG A CA 1
ATOM 647 C C . ARG A 1 86 ? 28.048 -11.136 -10.569 1.00 62.59 86 ARG A C 1
ATOM 649 O O . ARG A 1 86 ? 28.587 -10.800 -9.518 1.00 62.59 86 ARG A O 1
ATOM 656 N N . ASN A 1 87 ? 28.670 -11.820 -11.516 1.00 57.62 87 ASN A N 1
ATOM 657 C CA . ASN A 1 87 ? 30.022 -12.298 -11.373 1.00 57.62 87 ASN A CA 1
ATOM 658 C C . ASN A 1 87 ? 30.990 -11.144 -11.636 1.00 57.62 87 ASN A C 1
ATOM 660 O O . ASN A 1 87 ? 31.781 -11.176 -12.577 1.00 57.62 87 ASN A O 1
ATOM 664 N N . SER A 1 88 ? 30.884 -10.100 -10.815 1.00 60.03 88 SER A N 1
ATOM 665 C CA . SER A 1 88 ? 31.734 -8.918 -10.846 1.00 60.03 88 SER A CA 1
ATOM 666 C C . SER A 1 88 ? 33.203 -9.314 -10.687 1.00 60.03 88 SER A C 1
ATOM 668 O O . SER A 1 88 ? 34.069 -8.663 -11.253 1.00 60.03 88 SER A O 1
ATOM 670 N N . ASN A 1 89 ? 33.494 -10.444 -10.030 1.00 57.31 89 ASN A N 1
ATOM 671 C CA . ASN A 1 89 ? 34.858 -10.956 -9.896 1.00 57.31 89 ASN A CA 1
ATOM 672 C C . ASN A 1 89 ? 35.416 -11.646 -11.154 1.00 57.31 89 ASN A C 1
ATOM 674 O O . ASN A 1 89 ? 36.628 -11.632 -11.340 1.00 57.31 89 ASN A O 1
ATOM 678 N N . LYS A 1 90 ? 34.600 -12.208 -12.061 1.00 54.25 90 LYS A N 1
ATOM 679 C CA . LYS A 1 90 ? 35.146 -12.779 -13.315 1.00 54.25 90 LYS A CA 1
ATOM 680 C C . LYS A 1 90 ? 35.418 -11.726 -14.388 1.00 54.25 90 LYS A C 1
ATOM 682 O O . LYS A 1 90 ? 36.297 -11.953 -15.212 1.00 54.25 90 LYS A O 1
ATOM 687 N N . VAL A 1 91 ? 34.737 -10.578 -14.370 1.00 59.69 91 VAL A N 1
ATOM 688 C CA . VAL A 1 91 ? 35.009 -9.488 -15.329 1.00 59.69 91 VAL A CA 1
ATOM 689 C C . VAL A 1 91 ? 36.314 -8.762 -14.982 1.00 59.69 91 VAL A C 1
ATOM 691 O O . VAL A 1 91 ? 37.106 -8.499 -15.879 1.00 59.69 91 VAL A O 1
ATOM 694 N N . LEU A 1 92 ? 36.604 -8.542 -13.693 1.00 65.56 92 LEU A N 1
ATOM 695 C CA . LEU A 1 92 ? 37.841 -7.871 -13.261 1.00 65.56 92 LEU A CA 1
ATOM 696 C C . LEU A 1 92 ? 39.096 -8.758 -13.321 1.00 65.56 92 LEU A C 1
ATOM 698 O O . LEU A 1 92 ? 40.208 -8.240 -13.343 1.00 65.56 92 LEU A O 1
ATOM 702 N N . ILE A 1 93 ? 38.939 -10.086 -13.361 1.00 65.00 93 ILE A N 1
ATOM 703 C CA . ILE A 1 93 ? 40.072 -11.024 -13.452 1.00 65.00 93 ILE A CA 1
ATOM 704 C C . ILE A 1 93 ? 40.331 -11.473 -14.899 1.00 65.00 93 ILE A C 1
ATOM 706 O O . ILE A 1 93 ? 41.471 -11.755 -15.252 1.00 65.00 93 ILE A O 1
ATOM 710 N N . LYS A 1 94 ? 39.314 -11.494 -15.775 1.00 62.88 94 LYS A N 1
ATOM 711 C CA . LYS A 1 94 ? 39.478 -11.920 -17.179 1.00 62.88 94 LYS A CA 1
ATOM 712 C C . LYS A 1 94 ? 40.078 -10.841 -18.093 1.00 62.88 94 LYS A C 1
ATOM 714 O O . LYS A 1 94 ? 40.520 -11.167 -19.187 1.00 62.88 94 LYS A O 1
ATOM 719 N N . HIS A 1 95 ? 40.090 -9.584 -17.655 1.00 60.03 95 HIS A N 1
ATOM 720 C CA . HIS A 1 95 ? 40.623 -8.438 -18.399 1.00 60.03 95 HIS A CA 1
ATOM 721 C C . HIS A 1 95 ? 41.916 -7.878 -17.793 1.00 60.03 95 HIS A C 1
ATOM 723 O O . HIS A 1 95 ? 42.215 -6.717 -18.008 1.00 60.03 95 HIS A O 1
ATOM 729 N N . ARG A 1 96 ? 42.699 -8.666 -17.034 1.00 69.44 96 ARG A N 1
ATOM 730 C CA . ARG A 1 96 ? 44.108 -8.303 -16.809 1.00 69.44 96 ARG A CA 1
ATOM 731 C C . ARG A 1 96 ? 44.900 -8.694 -18.056 1.00 69.44 96 ARG A C 1
ATOM 733 O O . ARG A 1 96 ? 45.502 -9.761 -18.127 1.00 69.44 96 ARG A O 1
ATOM 740 N N . ASP A 1 97 ? 44.776 -7.824 -19.037 1.00 70.69 97 ASP A N 1
ATOM 741 C CA . ASP A 1 97 ? 45.566 -7.680 -20.245 1.00 70.69 97 ASP A CA 1
ATOM 742 C C . ASP A 1 97 ? 47.075 -7.811 -19.924 1.00 70.69 97 ASP A C 1
ATOM 744 O O . ASP A 1 97 ? 47.612 -7.043 -19.114 1.00 70.69 97 ASP A O 1
ATOM 748 N N . PRO A 1 98 ? 47.788 -8.803 -20.494 1.00 70.75 98 PRO A N 1
ATOM 749 C CA . PRO A 1 98 ? 49.231 -8.954 -20.288 1.00 70.75 98 PRO A CA 1
ATOM 750 C C . PRO A 1 98 ? 50.033 -7.772 -20.864 1.00 70.75 98 PRO A C 1
ATOM 752 O O . PRO A 1 98 ? 51.099 -7.446 -20.348 1.00 70.75 98 PRO A O 1
ATOM 755 N N . ASP A 1 99 ? 49.489 -7.069 -21.856 1.00 75.38 99 ASP A N 1
ATOM 756 C CA . ASP A 1 99 ? 50.048 -5.869 -22.487 1.00 75.38 99 ASP A CA 1
ATOM 757 C C . ASP A 1 99 ? 50.081 -4.649 -21.552 1.00 75.38 99 ASP A C 1
ATOM 759 O O . ASP A 1 99 ? 51.035 -3.867 -21.584 1.00 75.38 99 ASP A O 1
ATOM 763 N N . VAL A 1 100 ? 49.120 -4.521 -20.629 1.00 76.44 100 VAL A N 1
ATOM 764 C CA . VAL A 1 100 ? 49.155 -3.464 -19.602 1.00 76.44 100 VAL A CA 1
ATOM 765 C C . VAL A 1 100 ? 50.291 -3.705 -18.608 1.00 76.44 100 VAL A C 1
ATOM 767 O O . VAL A 1 100 ? 50.874 -2.749 -18.088 1.00 76.44 100 VAL A O 1
ATOM 770 N N . LEU A 1 101 ? 50.654 -4.966 -18.343 1.00 80.81 101 LEU A N 1
ATOM 771 C CA . LEU A 1 101 ? 51.814 -5.263 -17.504 1.00 80.81 101 LEU A CA 1
ATOM 772 C C . LEU A 1 101 ? 53.112 -4.908 -18.225 1.00 80.81 101 LEU A C 1
ATOM 774 O O . LEU A 1 101 ? 53.964 -4.275 -17.607 1.00 80.81 101 LEU A O 1
ATOM 778 N N . GLU A 1 102 ? 53.228 -5.202 -19.520 1.00 81.31 102 GLU A N 1
ATOM 779 C CA . GLU A 1 102 ? 54.400 -4.810 -20.311 1.00 81.31 102 GLU A CA 1
ATOM 780 C C . GLU A 1 102 ? 54.571 -3.291 -20.394 1.00 81.31 102 GLU A C 1
ATOM 782 O O . GLU A 1 102 ? 55.663 -2.789 -20.129 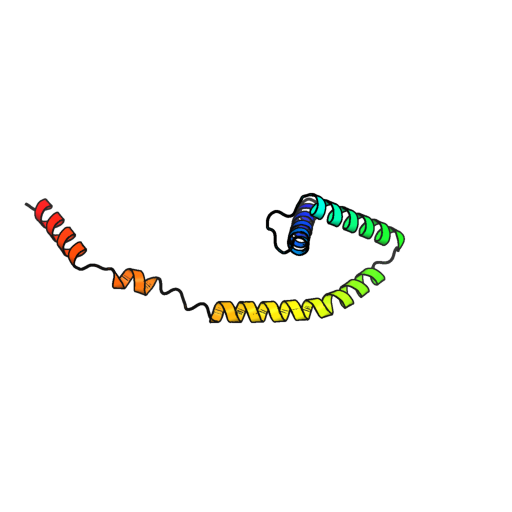1.00 81.31 102 GLU A O 1
ATOM 787 N N . TYR A 1 103 ? 53.492 -2.538 -20.629 1.00 78.88 103 TYR A N 1
ATOM 788 C CA . TYR A 1 103 ? 53.531 -1.071 -20.628 1.00 78.88 103 TYR A CA 1
ATOM 789 C C . TYR A 1 103 ? 53.993 -0.506 -19.276 1.00 78.88 103 TYR A C 1
ATOM 791 O O . TYR A 1 103 ? 54.773 0.449 -19.204 1.00 78.88 103 TYR A O 1
ATOM 799 N N . ARG A 1 104 ? 53.548 -1.115 -18.168 1.00 80.38 104 ARG A N 1
ATOM 800 C CA . ARG A 1 104 ? 53.987 -0.721 -16.822 1.00 80.38 104 ARG A CA 1
ATOM 801 C C . ARG A 1 104 ? 55.444 -1.078 -16.562 1.00 80.38 104 ARG A C 1
ATOM 803 O O . ARG A 1 104 ? 56.127 -0.280 -15.924 1.00 80.38 104 ARG A O 1
ATOM 810 N N . LEU A 1 105 ? 55.923 -2.225 -17.044 1.00 84.06 105 LEU A N 1
ATOM 811 C CA . LEU A 1 105 ? 57.334 -2.585 -16.920 1.00 84.06 105 LEU A CA 1
ATOM 812 C C . LEU A 1 105 ? 58.203 -1.641 -17.745 1.00 84.06 105 LEU A C 1
ATOM 814 O O . LEU A 1 105 ? 59.202 -1.147 -17.235 1.00 84.06 105 LEU A O 1
ATOM 818 N N . GLN A 1 106 ? 57.774 -1.293 -18.956 1.00 83.56 106 GLN A N 1
ATOM 819 C CA . GLN A 1 106 ? 58.481 -0.344 -19.804 1.00 83.56 106 GLN A CA 1
ATOM 820 C C . GLN A 1 106 ? 58.605 1.021 -19.122 1.00 83.56 106 GLN A C 1
ATOM 822 O O . GLN A 1 106 ? 59.704 1.541 -18.995 1.00 83.56 106 GLN A O 1
ATOM 827 N N . ASN A 1 107 ? 57.512 1.553 -18.573 1.00 83.25 107 ASN A N 1
ATOM 828 C CA . ASN A 1 107 ? 57.518 2.851 -17.893 1.00 83.25 107 ASN A CA 1
ATOM 829 C C . ASN A 1 107 ? 58.355 2.863 -16.593 1.00 83.25 107 ASN A C 1
ATOM 831 O O . ASN A 1 107 ? 58.851 3.908 -16.178 1.00 83.25 107 ASN A O 1
ATOM 835 N N . ILE A 1 108 ? 58.521 1.711 -15.932 1.00 85.12 108 ILE A N 1
ATOM 836 C CA . ILE A 1 108 ? 59.415 1.574 -14.771 1.00 85.12 108 ILE A CA 1
ATOM 837 C C . ILE A 1 108 ? 60.878 1.529 -15.224 1.00 85.12 108 ILE A C 1
ATOM 839 O O . ILE A 1 108 ? 61.710 2.207 -14.627 1.00 85.12 108 ILE A O 1
ATOM 843 N N . LEU A 1 109 ? 61.188 0.795 -16.295 1.00 79.62 109 LEU A N 1
ATOM 844 C CA . LEU A 1 109 ? 62.544 0.708 -16.843 1.00 79.62 109 LEU A CA 1
ATOM 845 C C . LEU A 1 109 ? 63.049 2.074 -17.330 1.00 79.62 109 LEU A C 1
ATOM 847 O O . LEU A 1 109 ? 64.197 2.419 -17.067 1.00 79.62 109 LEU A O 1
ATOM 851 N N . THR A 1 110 ? 62.186 2.901 -17.926 1.00 76.62 110 THR A N 1
ATOM 852 C CA . THR A 1 110 ? 62.541 4.270 -18.345 1.00 76.62 110 THR A CA 1
ATOM 853 C C . THR A 1 110 ? 62.735 5.243 -17.180 1.00 76.62 110 THR A C 1
ATOM 855 O O . THR A 1 110 ? 63.321 6.299 -17.365 1.00 76.62 110 THR A O 1
ATOM 858 N N . LYS A 1 111 ? 62.217 4.940 -15.983 1.00 77.69 111 LYS A N 1
ATOM 859 C CA . LYS A 1 111 ? 62.389 5.793 -14.793 1.00 77.69 111 LYS A CA 1
ATOM 860 C C . LYS A 1 111 ? 63.641 5.468 -13.979 1.00 77.69 111 LYS A C 1
ATOM 862 O O . LYS A 1 111 ? 63.996 6.253 -13.106 1.00 77.69 111 LYS A O 1
ATOM 867 N N . ILE A 1 112 ? 64.247 4.303 -14.206 1.00 76.50 112 ILE A N 1
ATOM 868 C CA . ILE A 1 112 ? 65.412 3.814 -13.452 1.00 76.50 112 ILE A CA 1
ATOM 869 C C . ILE A 1 112 ? 66.733 4.096 -14.198 1.00 76.50 112 ILE A C 1
ATOM 871 O O . ILE A 1 112 ? 67.797 4.007 -13.590 1.00 76.50 112 ILE A O 1
ATOM 875 N N . ASN A 1 113 ? 66.669 4.475 -15.479 1.00 63.41 113 ASN A N 1
ATOM 876 C CA . ASN A 1 113 ? 67.809 4.897 -16.298 1.00 63.41 113 ASN A CA 1
ATOM 877 C C . ASN A 1 113 ? 67.783 6.407 -16.541 1.00 63.41 113 ASN A C 1
ATOM 879 O O . ASN A 1 113 ? 68.846 7.043 -16.395 1.00 63.41 113 ASN A O 1
#

Organism: Staphylococcus aureus (NCBI:txid1280)

Sequence (113 aa):
MIFFVTSADSATYVLGMLSSSGDINPKSFVKVSWGIIMALFAIIMIYTGGTQAIQNLLIIAALPFSVVIIAMIWSLLKSLSEEKPRNSNKVLIKHRDPDVLEYRLQNILTKIN

pLDDT: mean 80.17, std 11.0, range [54.25, 96.62]

Secondary structure (DSSP, 8-state):
-HHHHHHHHHHHHHHHHHHTTT-SS--HHHHHHHHHHHHHHHHHHHHH--HHHHHHHHHHHHHHHHHHHHHHHHHHHHHHHHS----HHHHHHHT--HHHHHHHHHHHHHHH-

Foldseek 3Di:
DVVVVVVLQVVLQVQQCVVVVNDNDRDVVSSVVVVVVVVVVVVVCVVVVDPVVVVVVVVVVVVVVVVVVVVVVVVVVVVVVVPDPPPPVCVVVVPPDVVVVVVVVVVVVVVVD

Radius of gyration: 28.51 Å; chains: 1; bounding box: 89×32×39 Å

InterPro domains:
  IPR000060 BCCT transporter family [PF02028] (1-84)
  IPR000060 BCCT transporter family [PTHR30047] (1-106)